Protein AF-A0A7S2IX73-F1 (afdb_monomer_lite)

Sequence (135 aa):
DGLLKEKSARDAQKQASGGKLSWQALTCRELETVQRALIARFRQPSLRQQLLRKQAACSGDALKYLFCAEPIVDAGEAEVFHELGLLEDLGASALRAAQQKFLRAVMEFWCEGEVRALARRLDEATGSSQVREGR

pLDDT: mean 84.13, std 18.73, range [35.97, 98.31]

Radius of gyration: 17.39 Å; chains: 1; bounding box: 32×31×60 Å

Structure (mmCIF, N/CA/C/O backbone):
data_AF-A0A7S2IX73-F1
#
_entry.id   AF-A0A7S2IX73-F1
#
loop_
_atom_site.group_PDB
_atom_site.id
_atom_site.type_symbol
_atom_site.label_atom_id
_atom_site.label_alt_id
_atom_site.label_comp_id
_atom_site.label_asym_id
_atom_site.label_entity_id
_atom_site.label_seq_id
_atom_site.pdbx_PDB_ins_code
_atom_site.Cartn_x
_atom_site.Cartn_y
_atom_site.Cartn_z
_atom_site.occupancy
_atom_site.B_iso_or_equiv
_atom_site.auth_seq_id
_atom_site.auth_comp_id
_atom_site.auth_asym_id
_atom_site.auth_atom_id
_atom_site.pdbx_PDB_model_num
ATOM 1 N N . ASP A 1 1 ? -18.506 10.996 39.723 1.00 52.34 1 ASP A N 1
ATOM 2 C CA . ASP A 1 1 ? -17.085 10.622 39.525 1.00 52.34 1 ASP A CA 1
ATOM 3 C C . ASP A 1 1 ? -16.783 9.208 39.007 1.00 52.34 1 ASP A C 1
ATOM 5 O O . ASP A 1 1 ? -15.611 8.889 38.843 1.00 52.34 1 ASP A O 1
ATOM 9 N N . GLY A 1 2 ? -17.775 8.370 38.661 1.00 49.00 2 GLY A N 1
ATOM 10 C CA . GLY A 1 2 ? -17.527 7.023 38.103 1.00 49.00 2 GLY A CA 1
ATOM 11 C C . GLY A 1 2 ? -17.329 6.958 36.577 1.00 49.00 2 GLY A C 1
ATOM 12 O O . GLY A 1 2 ? -16.488 6.206 36.101 1.00 49.00 2 GLY A O 1
ATOM 13 N N . LEU A 1 3 ? -18.033 7.796 35.804 1.00 41.00 3 LEU A N 1
ATOM 14 C CA . LEU A 1 3 ? -18.065 7.704 34.332 1.00 41.00 3 LEU A CA 1
ATOM 15 C C . LEU A 1 3 ? -16.769 8.143 33.622 1.00 41.00 3 LEU A C 1
ATOM 17 O O . LEU A 1 3 ? -16.482 7.696 32.513 1.00 41.00 3 LEU A O 1
ATOM 21 N N . LEU A 1 4 ? -15.987 9.036 34.236 1.00 44.59 4 LEU A N 1
ATOM 22 C CA . LEU A 1 4 ? -14.734 9.535 33.653 1.00 44.59 4 LEU A CA 1
ATOM 23 C C . LEU A 1 4 ? -13.582 8.533 33.819 1.00 44.59 4 LEU A C 1
ATOM 25 O O . LEU A 1 4 ? -12.700 8.472 32.968 1.00 44.59 4 LEU A O 1
ATOM 29 N N . LYS A 1 5 ? -13.625 7.691 34.861 1.00 45.94 5 LYS A N 1
ATOM 30 C CA . LYS A 1 5 ? -12.625 6.636 3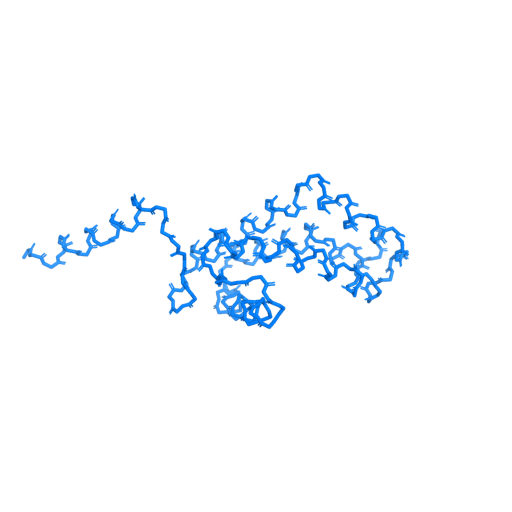5.083 1.00 45.94 5 LYS A CA 1
ATOM 31 C C . LYS A 1 5 ? -12.809 5.453 34.128 1.00 45.94 5 LYS A C 1
ATOM 33 O O . LYS A 1 5 ? -11.820 4.869 33.697 1.00 45.94 5 LYS A O 1
ATOM 38 N N . GLU A 1 6 ? -14.045 5.145 33.733 1.00 44.03 6 GLU A N 1
ATOM 39 C CA . GLU A 1 6 ? -14.333 4.046 32.798 1.00 44.03 6 GLU A CA 1
ATOM 40 C C . GLU A 1 6 ? -13.954 4.362 31.345 1.00 44.03 6 GLU A C 1
ATOM 42 O O . GLU A 1 6 ? -13.511 3.468 30.622 1.00 44.03 6 GLU A O 1
ATOM 47 N N . LYS A 1 7 ? -14.060 5.628 30.911 1.00 42.50 7 LYS A N 1
ATOM 48 C CA . LYS A 1 7 ? -13.578 6.043 29.580 1.00 42.50 7 LYS A CA 1
ATOM 49 C C . LYS A 1 7 ? -12.052 5.974 29.485 1.00 42.50 7 LYS A C 1
ATOM 51 O O . LYS A 1 7 ? -11.541 5.342 28.567 1.00 42.50 7 LYS A O 1
ATOM 56 N N . SER A 1 8 ? -11.336 6.504 30.481 1.00 46.56 8 SER A N 1
ATOM 57 C CA . SER A 1 8 ? -9.869 6.405 30.533 1.00 46.56 8 SER A CA 1
ATOM 58 C C . SER A 1 8 ? -9.359 4.964 30.613 1.00 46.56 8 SER A C 1
ATOM 60 O O . SER A 1 8 ? -8.300 4.669 30.068 1.00 46.56 8 SER A O 1
ATOM 62 N N . ALA A 1 9 ? -10.104 4.052 31.245 1.00 45.31 9 ALA A N 1
ATOM 63 C CA . ALA A 1 9 ? -9.735 2.640 31.293 1.00 45.31 9 ALA A CA 1
ATOM 64 C C . ALA A 1 9 ? -9.902 1.943 29.932 1.00 45.31 9 ALA A C 1
ATOM 66 O O . ALA A 1 9 ? -9.037 1.162 29.546 1.00 45.31 9 ALA A O 1
ATOM 67 N N . ARG A 1 10 ? -10.958 2.253 29.165 1.00 43.38 10 ARG A N 1
ATOM 68 C CA . ARG A 1 10 ? -11.163 1.674 27.823 1.00 43.38 10 ARG A CA 1
ATOM 69 C C . ARG A 1 10 ? -10.107 2.130 26.816 1.00 43.38 10 ARG A C 1
ATOM 71 O O . ARG A 1 10 ? -9.639 1.308 26.030 1.00 43.38 10 ARG A O 1
ATOM 78 N N . ASP A 1 11 ? -9.684 3.389 26.888 1.00 42.44 11 ASP A N 1
ATOM 79 C CA . ASP A 1 11 ? -8.625 3.919 26.019 1.00 42.44 11 ASP A CA 1
ATOM 80 C C . ASP A 1 11 ? -7.238 3.361 26.391 1.00 42.44 11 ASP A C 1
ATOM 82 O O . ASP A 1 11 ? -6.436 3.047 25.509 1.00 42.44 11 ASP A O 1
ATOM 86 N N . ALA A 1 12 ? -6.975 3.139 27.685 1.00 42.47 12 ALA A N 1
ATOM 87 C CA . ALA A 1 12 ? -5.733 2.525 28.161 1.00 42.47 12 ALA A CA 1
ATOM 88 C C . ALA A 1 12 ? -5.671 1.005 27.903 1.00 42.47 12 ALA A C 1
ATOM 90 O O . ALA A 1 12 ? -4.598 0.455 27.660 1.00 42.47 12 ALA A O 1
ATOM 91 N N . GLN A 1 13 ? -6.812 0.310 27.894 1.00 41.22 13 GLN A N 1
ATOM 92 C CA . GLN A 1 13 ? -6.863 -1.142 27.689 1.00 41.22 13 GLN A CA 1
ATOM 93 C C . GLN A 1 13 ? -6.780 -1.538 26.203 1.00 41.22 13 GLN A C 1
ATOM 95 O O . GLN A 1 13 ? -6.293 -2.625 25.882 1.00 41.22 13 GLN A O 1
ATOM 100 N N . LYS A 1 14 ? -7.135 -0.631 25.279 1.00 44.28 14 LYS A N 1
ATOM 101 C CA . LYS A 1 14 ? -6.840 -0.782 23.840 1.00 44.28 14 LYS A CA 1
ATOM 102 C C . LYS A 1 14 ? -5.354 -0.559 23.507 1.00 44.28 14 LYS A C 1
ATOM 104 O O . LYS A 1 14 ? -4.899 -1.031 22.473 1.00 44.28 14 LYS A O 1
ATOM 109 N N . GLN A 1 15 ? -4.590 0.112 24.378 1.00 41.44 15 GLN A N 1
ATOM 110 C CA . GLN A 1 15 ? -3.150 0.362 24.194 1.00 41.44 15 GLN A CA 1
ATOM 111 C C . GLN A 1 15 ? -2.233 -0.763 24.707 1.00 41.44 15 GLN A C 1
ATOM 113 O O . GLN A 1 15 ? -1.046 -0.753 24.395 1.00 41.44 15 GLN A O 1
ATOM 118 N N . ALA A 1 16 ? -2.760 -1.739 25.456 1.00 40.69 16 ALA A N 1
ATOM 119 C CA . ALA A 1 16 ? -1.969 -2.820 26.061 1.00 40.69 16 ALA A CA 1
ATOM 120 C C . ALA A 1 16 ? -2.177 -4.205 25.417 1.00 40.69 16 ALA A C 1
ATOM 122 O O . ALA A 1 16 ? -1.495 -5.161 25.778 1.00 40.69 16 ALA A O 1
ATOM 123 N N . SER A 1 17 ? -3.094 -4.329 24.455 1.00 35.97 17 SER A N 1
ATOM 124 C CA . SER A 1 17 ? -3.221 -5.528 23.626 1.00 35.97 17 SER A CA 1
ATOM 125 C C . SER A 1 17 ? -2.686 -5.214 22.235 1.00 35.97 17 SER A C 1
ATOM 127 O O . SER A 1 17 ? -2.979 -4.154 21.690 1.00 35.97 17 SER A O 1
ATOM 129 N N . GLY A 1 18 ? -1.907 -6.124 21.646 1.00 47.16 18 GLY A N 1
ATOM 130 C CA . GLY A 1 18 ? -1.633 -6.137 20.205 1.00 47.16 18 GLY A CA 1
ATOM 131 C C . GLY A 1 18 ? -2.931 -6.402 19.436 1.00 47.16 18 GLY A C 1
ATOM 132 O O . GLY A 1 18 ? -3.141 -7.490 18.910 1.00 47.16 18 GLY A O 1
ATOM 133 N N . GLY A 1 19 ? -3.859 -5.449 19.503 1.00 58.03 19 GLY A N 1
ATOM 134 C CA . GLY A 1 19 ? -5.237 -5.584 19.074 1.00 58.03 19 GLY A CA 1
ATOM 135 C C . GLY A 1 19 ? -5.325 -5.512 17.563 1.00 58.03 19 GLY A C 1
ATOM 136 O O . GLY A 1 19 ? -4.923 -4.521 16.957 1.00 58.03 19 GLY A O 1
ATOM 137 N N . LYS A 1 20 ? -5.879 -6.567 16.966 1.00 76.12 20 LYS A N 1
ATOM 138 C CA . LYS A 1 20 ? -6.292 -6.570 15.562 1.00 76.12 20 LYS A CA 1
ATOM 139 C C . LYS A 1 20 ? -7.214 -5.374 15.299 1.00 76.12 20 LYS A C 1
ATOM 141 O O . LYS A 1 20 ? -8.133 -5.113 16.079 1.00 76.12 20 LYS A O 1
ATOM 146 N N . LEU A 1 21 ? -6.947 -4.643 14.221 1.00 86.44 21 LEU A N 1
ATOM 147 C CA . LEU A 1 21 ? -7.761 -3.513 13.783 1.00 86.44 21 LEU A CA 1
ATOM 148 C C . LEU A 1 21 ? -9.084 -4.012 13.183 1.00 86.44 21 LEU A C 1
ATOM 150 O O . LEU A 1 21 ? -9.212 -5.169 12.793 1.00 86.44 21 LEU A O 1
ATOM 154 N N . SER A 1 22 ? -10.077 -3.127 13.083 1.00 87.19 22 SER A N 1
ATOM 155 C CA . SER A 1 22 ? -11.358 -3.422 12.432 1.00 87.19 22 SER A CA 1
ATOM 156 C C . SER A 1 22 ? -11.801 -2.261 11.553 1.00 87.19 22 SER A C 1
ATOM 158 O O . SER A 1 22 ? -11.696 -1.097 11.935 1.00 87.19 22 SER A O 1
ATOM 160 N N . TRP A 1 23 ? -12.366 -2.587 10.390 1.00 86.25 23 TRP A N 1
ATOM 161 C CA . TRP A 1 23 ? -12.868 -1.606 9.430 1.00 86.25 23 TRP A CA 1
ATOM 162 C C . TRP A 1 23 ? -14.062 -0.785 9.928 1.00 86.25 23 TRP A C 1
ATOM 164 O O . TRP A 1 23 ? -14.277 0.314 9.432 1.00 86.25 23 TRP A O 1
ATOM 174 N N . GLN A 1 24 ? -14.859 -1.301 10.870 1.00 77.88 24 GLN A N 1
ATOM 175 C CA . GLN A 1 24 ? -16.102 -0.639 11.302 1.00 77.88 24 GLN A CA 1
ATOM 176 C C . GLN A 1 24 ? -15.865 0.624 12.143 1.00 77.88 24 GLN A C 1
ATOM 178 O O . GLN A 1 24 ? -16.781 1.423 12.304 1.00 77.88 24 GLN A O 1
ATOM 183 N N . ALA A 1 25 ? -14.660 0.798 12.688 1.00 74.38 25 ALA A N 1
ATOM 184 C CA . ALA A 1 25 ? -14.328 1.902 13.583 1.00 74.38 25 ALA A CA 1
ATOM 185 C C . ALA A 1 25 ? -12.891 2.392 13.363 1.00 74.38 25 ALA A C 1
ATOM 187 O O . ALA A 1 25 ? -12.202 2.721 14.326 1.00 74.38 25 ALA A O 1
ATOM 188 N N . LEU A 1 26 ? -12.427 2.378 12.111 1.00 89.12 26 LEU A N 1
ATOM 189 C CA . LEU A 1 26 ? -11.050 2.730 11.797 1.00 89.12 26 LEU A CA 1
ATOM 190 C C . LEU A 1 26 ? -10.864 4.240 11.965 1.00 89.12 26 LEU A C 1
ATOM 192 O O . LEU A 1 26 ? -11.402 5.046 11.213 1.00 89.12 26 LEU A O 1
ATOM 196 N N . THR A 1 27 ? -10.133 4.623 13.003 1.00 93.00 27 THR A N 1
ATOM 197 C CA . THR A 1 27 ? -9.820 6.022 13.298 1.00 93.00 27 THR A CA 1
ATOM 198 C C . THR A 1 27 ? -8.745 6.554 12.351 1.00 93.00 27 THR A C 1
ATOM 200 O O . THR A 1 27 ? -7.957 5.787 11.798 1.00 93.00 27 THR A O 1
ATOM 203 N N . CYS A 1 28 ? -8.631 7.880 12.232 1.00 94.25 28 CYS A N 1
ATOM 204 C CA . CYS A 1 28 ? -7.551 8.520 11.471 1.00 94.25 28 CYS A CA 1
ATOM 205 C C . CYS A 1 28 ? -6.155 7.990 11.875 1.00 94.25 28 CYS A C 1
ATOM 207 O O . CYS A 1 28 ? -5.354 7.609 11.026 1.00 94.25 28 CYS A O 1
ATOM 209 N N . ARG A 1 29 ? -5.890 7.828 13.179 1.00 94.19 29 ARG A N 1
ATOM 210 C CA . ARG A 1 29 ? -4.612 7.294 13.684 1.00 94.19 29 ARG A CA 1
ATOM 211 C C . ARG A 1 29 ? -4.377 5.822 13.318 1.00 94.19 29 ARG A C 1
ATOM 213 O O . ARG A 1 29 ? -3.242 5.416 13.056 1.00 94.19 29 ARG A O 1
ATOM 220 N N . GLU A 1 30 ? -5.425 5.003 13.323 1.00 95.19 30 GLU A N 1
ATOM 221 C CA . GLU A 1 30 ? -5.332 3.610 12.870 1.00 95.19 30 GLU A CA 1
ATOM 222 C C . GLU A 1 30 ? -5.097 3.559 11.351 1.00 95.19 30 GLU A C 1
ATOM 224 O O . GLU A 1 30 ? -4.277 2.767 10.894 1.00 95.19 30 GLU A O 1
ATOM 229 N N . LEU A 1 31 ? -5.699 4.463 10.572 1.00 96.50 31 LEU A N 1
ATOM 230 C CA . LEU A 1 31 ? -5.438 4.580 9.135 1.00 96.50 31 LEU A CA 1
ATOM 231 C C . LEU A 1 31 ? -3.984 4.959 8.845 1.00 96.50 31 LEU A C 1
ATOM 233 O O . LEU A 1 31 ? -3.342 4.329 8.004 1.00 96.50 31 LEU A O 1
ATOM 237 N N . GLU A 1 32 ? -3.437 5.936 9.569 1.00 97.19 32 GLU A N 1
ATOM 238 C CA . GLU A 1 32 ? -2.019 6.279 9.459 1.00 97.19 32 GLU A CA 1
ATOM 239 C C . GLU A 1 32 ? -1.126 5.071 9.765 1.00 97.19 32 GLU A C 1
ATOM 241 O O . GLU A 1 32 ? -0.104 4.869 9.110 1.00 97.19 32 GLU A O 1
ATOM 246 N N . THR A 1 33 ? -1.512 4.250 10.746 1.00 96.44 33 THR A N 1
ATOM 247 C CA . THR A 1 33 ? -0.788 3.023 11.107 1.00 96.44 33 THR A CA 1
ATOM 248 C C . THR A 1 33 ? -0.770 2.040 9.938 1.00 96.44 33 THR A C 1
ATOM 250 O O . THR A 1 33 ? 0.297 1.536 9.584 1.00 96.44 33 THR A O 1
ATOM 253 N N . VAL A 1 34 ? -1.916 1.836 9.280 1.00 97.62 34 VAL A N 1
ATOM 254 C CA . VAL A 1 34 ? -2.020 1.007 8.069 1.00 97.62 34 VAL A CA 1
ATOM 255 C C . VAL A 1 34 ? -1.131 1.563 6.952 1.00 97.62 34 VAL A C 1
ATOM 257 O O . VAL A 1 34 ? -0.314 0.832 6.395 1.00 97.62 34 VAL A O 1
ATOM 260 N N . GLN A 1 35 ? -1.213 2.865 6.657 1.00 98.06 35 GLN A N 1
ATOM 261 C CA . GLN A 1 35 ? -0.399 3.489 5.606 1.00 98.06 35 GLN A CA 1
ATOM 262 C C . GLN A 1 35 ? 1.105 3.383 5.895 1.00 98.06 35 GLN A C 1
ATOM 264 O O . GLN A 1 35 ? 1.888 3.085 4.993 1.00 98.06 35 GLN A O 1
ATOM 269 N N . ARG A 1 36 ? 1.532 3.586 7.148 1.00 98.31 36 ARG A N 1
ATOM 270 C CA . ARG A 1 36 ? 2.939 3.428 7.555 1.00 98.31 36 ARG A CA 1
ATOM 271 C C . ARG A 1 36 ? 3.414 1.986 7.398 1.00 98.31 36 ARG A C 1
ATOM 273 O O . ARG A 1 36 ? 4.528 1.785 6.914 1.00 98.31 36 ARG A O 1
ATOM 280 N N . ALA A 1 37 ? 2.587 1.005 7.759 1.00 98.00 37 ALA A N 1
ATOM 281 C CA . ALA A 1 37 ? 2.906 -0.409 7.580 1.00 98.00 37 ALA A CA 1
ATOM 282 C C . ALA A 1 37 ? 3.067 -0.769 6.094 1.00 98.00 37 ALA A C 1
ATOM 284 O O . ALA A 1 37 ? 4.059 -1.397 5.724 1.00 98.00 37 ALA A O 1
ATOM 285 N N . LEU A 1 38 ? 2.173 -0.284 5.226 1.00 98.12 38 LEU A N 1
ATOM 286 C CA . LEU A 1 38 ? 2.284 -0.452 3.773 1.00 98.12 38 LEU A CA 1
ATOM 287 C C . LEU A 1 38 ? 3.552 0.202 3.208 1.00 98.12 38 LEU A C 1
ATOM 289 O O . LEU A 1 38 ? 4.298 -0.423 2.458 1.00 98.12 38 LEU A O 1
ATOM 293 N N . ILE A 1 39 ? 3.861 1.438 3.609 1.00 97.75 39 ILE A N 1
ATOM 294 C CA . ILE A 1 39 ? 5.097 2.116 3.188 1.00 97.75 39 ILE A CA 1
ATOM 295 C C . ILE A 1 39 ? 6.329 1.307 3.615 1.00 97.75 39 ILE A C 1
ATOM 297 O O . ILE A 1 39 ? 7.255 1.128 2.824 1.00 97.75 39 ILE A O 1
ATOM 301 N N . ALA A 1 40 ? 6.360 0.821 4.859 1.00 97.62 40 ALA A N 1
ATOM 302 C CA . ALA A 1 40 ? 7.460 0.003 5.359 1.00 97.62 40 ALA A CA 1
ATOM 303 C C . ALA A 1 40 ? 7.593 -1.303 4.561 1.00 97.62 40 ALA A C 1
ATOM 305 O O . ALA A 1 40 ? 8.703 -1.659 4.164 1.00 97.62 40 ALA A O 1
ATOM 306 N N . ARG A 1 41 ? 6.467 -1.961 4.261 1.00 97.56 41 ARG A N 1
ATOM 307 C CA . ARG A 1 41 ? 6.391 -3.172 3.439 1.00 97.56 41 ARG A CA 1
ATOM 308 C C . ARG A 1 41 ? 6.987 -2.956 2.052 1.00 97.56 41 ARG A C 1
ATOM 310 O O . ARG A 1 41 ? 7.921 -3.656 1.675 1.00 97.56 41 ARG A O 1
ATOM 317 N N . PHE A 1 42 ? 6.523 -1.950 1.314 1.00 96.94 42 PHE A N 1
ATOM 318 C CA . PHE A 1 42 ? 6.996 -1.696 -0.053 1.00 96.94 42 PHE A CA 1
ATOM 319 C C . PHE A 1 42 ? 8.430 -1.159 -0.124 1.00 96.94 42 PHE A C 1
ATOM 321 O O . PHE A 1 42 ? 9.076 -1.238 -1.168 1.00 96.94 42 PHE A O 1
ATOM 328 N N . ARG A 1 43 ? 8.977 -0.673 0.996 1.00 95.25 43 ARG A N 1
ATOM 329 C CA . ARG A 1 43 ? 10.397 -0.309 1.108 1.00 95.25 43 ARG A CA 1
ATOM 330 C C . ARG A 1 43 ? 11.320 -1.494 1.382 1.00 95.25 43 ARG A C 1
ATOM 332 O O . ARG A 1 43 ? 12.537 -1.321 1.284 1.00 95.25 43 ARG A O 1
ATOM 339 N N . GLN A 1 44 ? 10.789 -2.677 1.693 1.00 95.62 44 GLN A N 1
ATOM 340 C CA . GLN A 1 44 ? 11.611 -3.872 1.862 1.00 95.62 44 GLN A CA 1
ATOM 341 C C . GLN A 1 44 ? 12.364 -4.197 0.560 1.00 95.62 44 GLN A C 1
ATOM 343 O O . GLN A 1 44 ? 11.784 -4.084 -0.525 1.00 95.62 44 GLN A O 1
ATOM 348 N N . PRO A 1 45 ? 13.643 -4.625 0.629 1.00 95.12 45 PRO A N 1
ATOM 349 C CA . PRO A 1 45 ? 14.464 -4.834 -0.563 1.00 95.12 45 PRO A CA 1
ATOM 350 C C . PRO A 1 45 ? 13.844 -5.776 -1.602 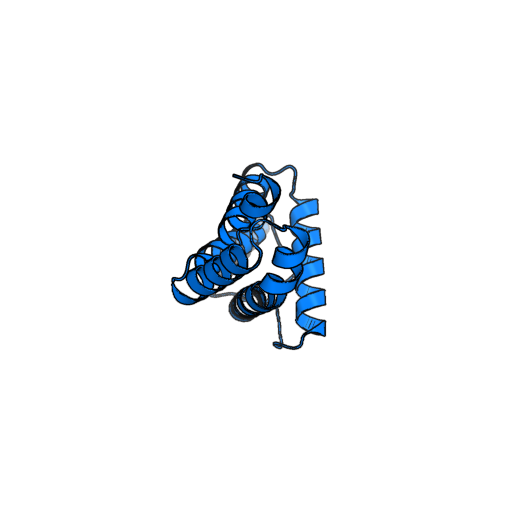1.00 95.12 45 PRO A C 1
ATOM 352 O O . PRO A 1 45 ? 13.929 -5.501 -2.796 1.00 95.12 45 PRO A O 1
ATOM 355 N N . SER A 1 46 ? 13.195 -6.857 -1.160 1.00 94.19 46 SER A N 1
ATOM 356 C CA . SER A 1 46 ? 12.591 -7.868 -2.036 1.00 94.19 46 SER A CA 1
ATOM 357 C C . SER A 1 46 ? 11.446 -7.308 -2.883 1.00 94.19 46 SER A C 1
ATOM 359 O O . SER A 1 46 ? 11.438 -7.498 -4.099 1.00 94.19 46 SER A O 1
ATOM 361 N N . LEU A 1 47 ? 10.492 -6.601 -2.272 1.00 94.50 47 LEU A N 1
ATOM 362 C CA . LEU A 1 47 ? 9.361 -5.989 -2.978 1.00 94.50 47 LEU A CA 1
ATOM 363 C C . LEU A 1 47 ? 9.809 -4.787 -3.805 1.00 94.50 47 LEU A C 1
ATOM 365 O O . LEU A 1 47 ? 9.454 -4.678 -4.980 1.00 94.50 47 LEU A O 1
ATOM 369 N N . ARG A 1 48 ? 10.674 -3.936 -3.242 1.00 94.25 48 ARG A N 1
ATOM 370 C CA . ARG A 1 48 ? 11.208 -2.769 -3.950 1.00 94.25 48 ARG A CA 1
ATOM 371 C C . ARG A 1 48 ? 11.930 -3.167 -5.236 1.00 94.25 48 ARG A C 1
ATOM 373 O O . ARG A 1 48 ? 11.722 -2.543 -6.272 1.00 94.25 48 ARG A O 1
ATOM 380 N N . GLN A 1 49 ? 12.756 -4.216 -5.203 1.00 95.00 49 GLN A N 1
ATOM 381 C CA . GLN A 1 49 ? 13.430 -4.709 -6.407 1.00 95.00 49 GLN A CA 1
ATOM 382 C C . GLN A 1 49 ? 12.447 -5.241 -7.454 1.00 95.00 49 GLN A C 1
ATOM 384 O O . GLN A 1 49 ? 12.672 -5.040 -8.646 1.00 95.00 49 GLN A O 1
ATOM 389 N N . GLN A 1 50 ? 11.365 -5.905 -7.042 1.00 95.69 50 GLN A N 1
ATOM 390 C CA . GLN A 1 50 ? 10.344 -6.386 -7.976 1.00 95.69 50 GLN A CA 1
ATOM 391 C C . GLN A 1 50 ? 9.634 -5.223 -8.677 1.00 95.69 50 GLN A C 1
ATOM 393 O O . GLN A 1 50 ? 9.541 -5.232 -9.905 1.00 95.69 50 GLN A O 1
ATOM 398 N N . LEU A 1 51 ? 9.218 -4.202 -7.922 1.00 94.38 51 LEU A N 1
ATOM 399 C CA . LEU A 1 51 ? 8.583 -2.997 -8.464 1.00 94.38 51 LEU A CA 1
ATOM 400 C C . LEU A 1 51 ? 9.513 -2.261 -9.442 1.00 94.38 51 LEU A C 1
ATOM 402 O O . LEU A 1 51 ? 9.125 -2.010 -10.580 1.00 94.38 51 LEU A O 1
ATOM 406 N N . LEU A 1 52 ? 10.778 -2.036 -9.067 1.00 91.88 52 LEU A N 1
ATOM 407 C CA . LEU A 1 52 ? 11.771 -1.393 -9.941 1.00 91.88 52 LEU A CA 1
ATOM 408 C C . LEU A 1 52 ? 12.014 -2.176 -11.241 1.00 91.88 52 LEU A C 1
ATOM 410 O O . LEU A 1 52 ? 12.132 -1.584 -12.313 1.00 91.88 52 LEU A O 1
ATOM 414 N N . ARG A 1 53 ? 12.052 -3.516 -11.182 1.00 93.19 53 ARG A N 1
ATOM 415 C CA . ARG A 1 53 ? 12.174 -4.355 -12.388 1.00 93.19 53 ARG A CA 1
ATOM 416 C C . ARG A 1 53 ? 10.962 -4.205 -13.303 1.00 93.19 53 ARG A C 1
ATOM 418 O O . ARG A 1 53 ? 11.135 -4.129 -14.518 1.00 93.19 53 ARG A O 1
ATOM 425 N N . LYS A 1 54 ? 9.747 -4.153 -12.744 1.00 93.81 54 LYS A N 1
ATOM 426 C CA . LYS A 1 54 ? 8.528 -3.915 -13.533 1.00 93.81 54 LYS A CA 1
ATOM 427 C C . LYS A 1 54 ? 8.525 -2.522 -14.146 1.00 93.81 54 LYS A C 1
ATOM 429 O O . LYS A 1 54 ? 8.218 -2.402 -15.328 1.00 93.81 54 LYS A O 1
ATOM 434 N N . GLN A 1 55 ? 8.931 -1.509 -13.389 1.00 90.44 55 GLN A N 1
ATOM 435 C CA . GLN A 1 55 ? 9.040 -0.132 -13.862 1.00 90.44 55 GLN A CA 1
ATOM 436 C C . GLN A 1 55 ? 9.988 -0.031 -15.063 1.00 90.44 55 GLN A C 1
ATOM 438 O O . GLN A 1 55 ? 9.595 0.474 -16.114 1.00 90.44 55 GLN A O 1
ATOM 443 N N . ALA A 1 56 ? 11.191 -0.603 -14.951 1.00 89.75 56 ALA A N 1
ATOM 444 C CA . ALA A 1 56 ? 12.168 -0.631 -16.039 1.00 89.75 56 ALA A CA 1
ATOM 445 C C . ALA A 1 56 ? 11.643 -1.370 -17.286 1.00 89.75 56 ALA A C 1
ATOM 447 O O . ALA A 1 56 ? 11.787 -0.882 -18.404 1.00 89.75 56 ALA A O 1
ATOM 448 N N . ALA A 1 57 ? 10.976 -2.516 -17.102 1.00 90.44 57 ALA A N 1
ATOM 449 C CA . ALA A 1 57 ? 10.412 -3.310 -18.199 1.00 90.44 57 ALA A CA 1
ATOM 450 C C . ALA A 1 57 ? 9.213 -2.646 -18.909 1.00 90.44 57 ALA A C 1
ATOM 452 O O . ALA A 1 57 ? 8.835 -3.050 -20.014 1.00 90.44 57 ALA A O 1
ATOM 453 N N . CYS A 1 58 ? 8.588 -1.653 -18.274 1.00 89.31 58 CYS A N 1
ATOM 454 C CA . CYS A 1 58 ? 7.484 -0.895 -18.857 1.00 89.31 58 CYS A CA 1
ATOM 455 C C . CYS A 1 58 ? 7.948 0.377 -19.577 1.00 89.31 58 CYS A C 1
ATOM 457 O O . CYS A 1 58 ? 7.124 1.015 -20.219 1.00 89.31 58 CYS A O 1
ATOM 459 N N . SER A 1 59 ? 9.241 0.726 -19.521 1.00 82.50 59 SER A N 1
ATOM 460 C CA . SER A 1 59 ? 9.837 1.844 -20.275 1.00 82.50 59 SER A CA 1
ATOM 461 C C . SER A 1 59 ? 9.103 3.184 -20.110 1.00 82.50 59 SER A C 1
ATOM 463 O O . SER A 1 59 ? 8.991 3.949 -21.061 1.00 82.50 59 SER A O 1
ATOM 465 N N . GLY A 1 60 ? 8.579 3.466 -18.914 1.00 75.19 60 GLY A N 1
ATOM 466 C CA . GLY A 1 60 ? 7.834 4.703 -18.652 1.00 75.19 60 GLY A CA 1
ATOM 467 C C . GLY A 1 60 ? 6.353 4.668 -19.053 1.00 75.19 60 GLY A C 1
ATOM 468 O O . GLY A 1 60 ? 5.651 5.650 -18.836 1.00 75.19 60 GLY A O 1
ATOM 469 N N . ASP A 1 61 ? 5.838 3.556 -19.589 1.00 87.44 61 ASP A N 1
ATOM 470 C CA . ASP A 1 61 ? 4.399 3.385 -19.812 1.00 87.44 61 ASP A CA 1
ATOM 471 C C . ASP A 1 61 ? 3.681 3.166 -18.472 1.00 87.44 61 ASP A C 1
ATOM 473 O O . ASP A 1 61 ? 3.726 2.082 -17.876 1.00 87.44 61 ASP A O 1
ATOM 477 N N . ALA A 1 62 ? 3.014 4.220 -17.997 1.00 84.56 62 ALA A N 1
ATOM 478 C CA . ALA A 1 62 ? 2.300 4.229 -16.725 1.00 84.56 62 ALA A CA 1
ATOM 479 C C . ALA A 1 62 ? 1.153 3.226 -16.685 1.00 84.56 62 ALA A C 1
ATOM 481 O O . ALA A 1 62 ? 0.942 2.583 -15.659 1.00 84.56 62 ALA A O 1
ATOM 482 N N . LEU A 1 63 ? 0.427 3.058 -17.790 1.00 87.94 63 LEU A N 1
ATOM 483 C CA . LEU A 1 63 ? -0.708 2.149 -17.828 1.00 87.94 63 LEU A CA 1
ATOM 484 C C . LEU A 1 63 ? -0.224 0.699 -17.772 1.00 87.94 63 LEU A C 1
ATOM 486 O O . LEU A 1 63 ? -0.706 -0.085 -16.955 1.00 87.94 63 LEU A O 1
ATOM 490 N N . LYS A 1 64 ? 0.785 0.361 -18.580 1.00 90.44 64 LYS A N 1
ATOM 491 C CA . LYS A 1 64 ? 1.412 -0.965 -18.564 1.00 90.44 64 LYS A CA 1
ATOM 492 C C . LYS A 1 64 ? 2.022 -1.280 -17.199 1.00 90.44 64 LYS A C 1
ATOM 494 O O . LYS A 1 64 ? 1.874 -2.404 -16.716 1.00 90.44 64 LYS A O 1
ATOM 499 N N . TYR A 1 65 ? 2.668 -0.296 -16.568 1.00 92.06 65 TYR A N 1
ATOM 500 C CA . TYR A 1 65 ? 3.226 -0.452 -15.230 1.00 92.06 65 TYR A CA 1
ATOM 501 C C . TYR A 1 65 ? 2.151 -0.777 -14.197 1.00 92.06 65 TYR A C 1
ATOM 503 O O . TYR A 1 65 ? 2.323 -1.747 -13.464 1.00 92.06 65 TYR A O 1
ATOM 511 N N . LEU A 1 66 ? 1.041 -0.030 -14.174 1.00 89.25 66 LEU A N 1
ATOM 512 C CA . LEU A 1 66 ? -0.046 -0.245 -13.214 1.00 89.25 66 LEU A CA 1
ATOM 513 C C . LEU A 1 66 ? -0.549 -1.696 -13.249 1.00 89.25 66 LEU A C 1
ATOM 515 O O . LEU A 1 66 ? -0.604 -2.341 -12.207 1.00 89.25 66 LEU A O 1
ATOM 519 N N . PHE A 1 67 ? -0.801 -2.252 -14.439 1.00 91.00 67 PHE A N 1
ATOM 520 C CA . PHE A 1 67 ? -1.224 -3.653 -14.575 1.00 91.00 67 PHE A CA 1
ATOM 521 C C . PHE A 1 67 ? -0.128 -4.662 -14.204 1.00 91.00 67 PHE A C 1
ATOM 523 O O . PHE A 1 67 ? -0.407 -5.721 -13.649 1.00 91.00 67 PHE A O 1
ATOM 530 N N . CYS A 1 68 ? 1.135 -4.364 -14.514 1.00 93.56 68 CYS A N 1
ATOM 531 C CA . CYS A 1 68 ? 2.246 -5.272 -14.223 1.00 93.56 68 CYS A CA 1
ATOM 532 C C . CYS A 1 68 ? 2.673 -5.266 -12.748 1.00 93.56 68 CYS A C 1
ATOM 534 O O . CYS A 1 68 ? 3.249 -6.253 -12.280 1.00 93.56 68 CYS A O 1
ATOM 536 N N . ALA A 1 69 ? 2.466 -4.147 -12.055 1.00 94.12 69 ALA A N 1
ATOM 537 C CA . ALA A 1 69 ? 2.806 -3.954 -10.653 1.00 94.12 69 ALA A CA 1
ATOM 538 C C . ALA A 1 69 ? 1.685 -4.418 -9.718 1.00 94.12 69 ALA A C 1
ATOM 540 O O . ALA A 1 69 ? 1.990 -4.826 -8.600 1.00 94.12 69 ALA A O 1
ATOM 541 N N . GLU A 1 70 ? 0.428 -4.416 -10.178 1.00 93.44 70 GLU A N 1
ATOM 542 C CA . GLU A 1 70 ? -0.746 -4.800 -9.386 1.00 93.44 70 GLU A CA 1
ATOM 543 C C . GLU A 1 70 ? -0.562 -6.117 -8.610 1.00 93.44 70 GLU A C 1
ATOM 545 O O . GLU A 1 70 ? -0.740 -6.081 -7.399 1.00 93.44 70 GLU A O 1
ATOM 550 N N . PRO A 1 71 ? -0.070 -7.234 -9.187 1.00 94.44 71 PRO A N 1
ATOM 551 C CA . PRO A 1 71 ? 0.119 -8.465 -8.412 1.00 94.44 71 PRO A CA 1
ATOM 552 C C . PRO A 1 71 ? 1.132 -8.337 -7.261 1.00 94.44 71 PRO A C 1
ATOM 554 O O . PRO A 1 71 ? 1.029 -9.035 -6.255 1.00 94.44 71 PRO A O 1
ATOM 557 N N . ILE A 1 72 ? 2.134 -7.462 -7.405 1.00 96.00 72 ILE A N 1
ATOM 558 C CA . ILE A 1 72 ? 3.152 -7.209 -6.373 1.00 96.00 72 ILE A CA 1
ATOM 559 C C . ILE A 1 72 ? 2.561 -6.328 -5.269 1.00 96.00 72 ILE A C 1
ATOM 561 O O . ILE A 1 72 ? 2.823 -6.556 -4.087 1.00 96.00 72 ILE A O 1
ATOM 565 N N . VAL A 1 73 ? 1.770 -5.325 -5.659 1.00 96.12 73 VAL A N 1
ATOM 566 C CA . VAL A 1 73 ? 1.054 -4.446 -4.728 1.00 96.12 73 VAL A CA 1
ATOM 567 C C . VAL A 1 73 ? 0.026 -5.249 -3.937 1.00 96.12 73 VAL A C 1
ATOM 569 O O . VAL A 1 73 ? 0.063 -5.210 -2.712 1.00 96.12 73 VAL A O 1
ATOM 572 N N . ASP A 1 74 ? -0.794 -6.054 -4.613 1.00 95.94 74 ASP A N 1
ATOM 573 C CA . ASP A 1 74 ? -1.796 -6.928 -4.004 1.00 95.94 74 ASP A CA 1
ATOM 574 C C . ASP A 1 74 ? -1.165 -7.873 -2.971 1.00 95.94 74 ASP A C 1
ATOM 576 O O . ASP A 1 74 ? -1.669 -7.988 -1.856 1.00 95.94 74 ASP A O 1
ATOM 580 N N . ALA A 1 75 ? -0.027 -8.501 -3.291 1.00 95.38 75 ALA A N 1
ATOM 581 C CA . ALA A 1 75 ? 0.687 -9.359 -2.344 1.00 95.38 75 ALA A CA 1
ATOM 582 C C . ALA A 1 75 ? 1.165 -8.583 -1.102 1.00 95.38 75 ALA A C 1
ATOM 584 O O . ALA A 1 75 ? 0.948 -9.021 0.028 1.00 95.38 75 ALA A O 1
ATOM 585 N N . GLY A 1 76 ? 1.769 -7.405 -1.296 1.00 96.50 76 GLY A N 1
ATOM 586 C CA . GLY A 1 76 ? 2.234 -6.569 -0.187 1.00 96.50 76 GLY A CA 1
ATOM 587 C C . GLY A 1 76 ? 1.096 -6.045 0.695 1.00 96.50 76 GLY A C 1
ATOM 588 O O . GLY A 1 76 ? 1.222 -6.034 1.920 1.00 96.50 76 GLY A O 1
ATOM 589 N N . GLU A 1 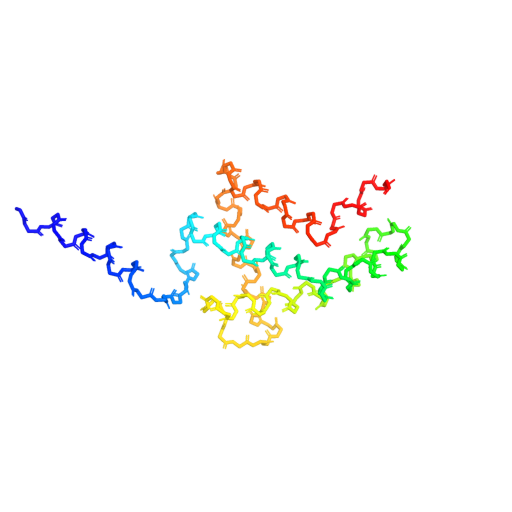77 ? -0.020 -5.639 0.089 1.00 96.94 77 GLU A N 1
ATOM 590 C CA . GLU A 1 77 ? -1.212 -5.184 0.806 1.00 96.94 77 GLU A CA 1
ATOM 591 C C . GLU A 1 77 ? -1.890 -6.319 1.569 1.00 96.94 77 GLU A C 1
ATOM 593 O O . GLU A 1 77 ? -2.237 -6.136 2.736 1.00 96.94 77 GLU A O 1
ATOM 598 N N . ALA A 1 78 ? -2.030 -7.497 0.955 1.00 96.25 78 ALA A N 1
ATOM 599 C CA . ALA A 1 78 ? -2.640 -8.656 1.594 1.00 96.25 78 ALA A CA 1
ATOM 600 C C . ALA A 1 78 ? -1.888 -9.067 2.864 1.00 96.25 78 ALA A C 1
ATOM 602 O O . ALA A 1 78 ? -2.517 -9.285 3.899 1.00 96.25 78 ALA A O 1
ATOM 603 N N . GLU A 1 79 ? -0.554 -9.104 2.818 1.00 94.81 79 GLU A N 1
ATOM 604 C CA . GLU A 1 79 ? 0.261 -9.424 3.992 1.00 94.81 79 GLU A CA 1
ATOM 605 C C . GLU A 1 79 ? 0.066 -8.398 5.116 1.00 94.81 79 GLU A C 1
ATOM 607 O O . GLU A 1 79 ? -0.198 -8.780 6.255 1.00 94.81 79 GLU A O 1
ATOM 612 N N . VAL A 1 80 ? 0.105 -7.097 4.807 1.00 97.12 80 VAL A N 1
ATOM 613 C CA . VAL A 1 80 ? -0.085 -6.046 5.822 1.00 97.12 80 VAL A CA 1
ATOM 614 C C . VAL A 1 80 ? -1.500 -6.061 6.396 1.00 97.12 80 VAL A C 1
ATOM 616 O O . VAL A 1 80 ? -1.674 -5.973 7.612 1.00 97.12 80 VAL A O 1
ATOM 619 N N . PHE A 1 81 ? -2.531 -6.177 5.557 1.00 96.81 81 PHE A N 1
ATOM 620 C CA . PHE A 1 81 ? -3.907 -6.234 6.045 1.00 96.81 81 PHE A CA 1
ATOM 621 C C . PHE A 1 81 ? -4.148 -7.480 6.897 1.00 96.81 81 PHE A C 1
ATOM 623 O O . PHE A 1 81 ? -4.848 -7.390 7.906 1.00 96.81 81 PHE A O 1
ATOM 630 N N . HIS A 1 82 ? -3.544 -8.616 6.549 1.00 94.81 82 HIS A N 1
ATOM 631 C CA . HIS A 1 82 ? -3.644 -9.832 7.347 1.00 94.81 82 HIS A CA 1
ATOM 632 C C . HIS A 1 82 ? -2.934 -9.691 8.702 1.00 94.81 82 HIS A C 1
ATOM 634 O O . HIS A 1 82 ? -3.530 -9.977 9.742 1.00 94.81 82 HIS A O 1
ATOM 640 N N . GLU A 1 83 ? -1.706 -9.162 8.718 1.00 94.50 83 GLU A N 1
ATOM 641 C CA . GLU A 1 83 ? -0.929 -8.900 9.940 1.00 94.50 83 GLU A CA 1
ATOM 642 C C . GLU A 1 83 ? -1.655 -7.955 10.906 1.00 94.50 83 GLU A C 1
ATOM 644 O O . GLU A 1 83 ? -1.641 -8.165 12.120 1.00 94.50 83 GLU A O 1
ATOM 649 N N . LEU A 1 84 ? -2.341 -6.941 10.373 1.00 94.88 84 LEU A N 1
ATOM 650 C CA . LEU A 1 84 ? -3.125 -5.988 11.161 1.00 94.88 84 LEU A CA 1
ATOM 651 C C . LEU A 1 84 ? -4.527 -6.503 11.530 1.00 94.88 84 LEU A C 1
ATOM 653 O O . LEU A 1 84 ? -5.264 -5.810 12.232 1.00 94.88 84 LEU A O 1
ATOM 657 N N . GLY A 1 85 ? -4.909 -7.704 11.084 1.00 94.06 85 GLY A N 1
ATOM 658 C CA . GLY A 1 85 ? -6.222 -8.304 11.338 1.00 94.06 85 GLY A CA 1
ATOM 659 C C . GLY A 1 85 ? -7.380 -7.662 10.571 1.00 94.06 85 GLY A C 1
ATOM 660 O O . GLY A 1 85 ? -8.537 -7.879 10.915 1.00 94.06 85 GLY A O 1
ATOM 661 N N . LEU A 1 86 ? -7.074 -6.889 9.530 1.00 93.44 86 LEU A N 1
ATOM 662 C CA . LEU A 1 86 ? -8.034 -6.259 8.623 1.00 93.44 86 LEU A CA 1
ATOM 663 C C . LEU A 1 86 ? -8.483 -7.192 7.489 1.00 93.44 86 LEU A C 1
ATOM 665 O O . LEU A 1 86 ? -9.418 -6.869 6.752 1.00 93.44 86 LEU A O 1
ATOM 669 N N . LEU A 1 87 ? -7.816 -8.334 7.343 1.00 92.75 87 LEU A N 1
ATOM 670 C CA . LEU A 1 87 ? -8.088 -9.336 6.328 1.00 92.75 87 LEU A CA 1
ATOM 671 C C . LEU A 1 87 ? -8.041 -10.736 6.958 1.00 92.75 87 LEU A C 1
ATOM 673 O O . LEU A 1 87 ? -7.023 -11.136 7.523 1.00 92.75 87 LEU A O 1
ATOM 677 N N . GLU A 1 88 ? -9.153 -11.468 6.879 1.00 84.88 88 GLU A N 1
ATOM 678 C CA . GLU A 1 88 ? -9.293 -12.799 7.492 1.00 84.88 88 GLU A CA 1
ATOM 679 C C . GLU A 1 88 ? -8.586 -13.892 6.677 1.00 84.88 88 GLU A C 1
ATOM 681 O O . GLU A 1 88 ? -7.970 -14.784 7.259 1.00 84.88 88 GLU A O 1
ATOM 686 N N . ASP A 1 89 ? -8.605 -13.777 5.345 1.00 87.81 89 ASP A N 1
ATOM 687 C CA . ASP A 1 89 ? -7.971 -14.702 4.405 1.00 87.81 89 ASP A CA 1
ATOM 688 C C . ASP A 1 89 ? -7.308 -13.969 3.226 1.00 87.81 89 ASP A C 1
ATOM 690 O O . ASP A 1 89 ? -7.669 -12.847 2.882 1.00 87.81 89 ASP A O 1
ATOM 694 N N . LEU A 1 90 ? -6.333 -14.613 2.579 1.00 87.44 90 LEU A N 1
ATOM 695 C CA . LEU A 1 90 ? -5.582 -14.044 1.450 1.00 87.44 90 LEU A CA 1
ATOM 696 C C . LEU A 1 90 ? -6.302 -14.205 0.094 1.00 87.44 90 LEU A C 1
ATOM 698 O O . LEU A 1 90 ? -5.673 -14.142 -0.963 1.00 87.44 90 LEU A O 1
ATOM 702 N N . GLY A 1 91 ? -7.611 -14.454 0.094 1.00 90.00 91 GLY A N 1
ATOM 703 C CA . GLY A 1 91 ? -8.405 -14.595 -1.117 1.00 90.00 91 GLY A CA 1
ATOM 704 C C . GLY A 1 91 ? -8.540 -13.272 -1.870 1.00 90.00 91 GLY A C 1
ATOM 705 O O . GLY A 1 91 ? -8.770 -12.216 -1.282 1.00 90.00 91 GLY A O 1
ATOM 706 N N . ALA A 1 92 ? -8.477 -13.325 -3.204 1.00 89.56 92 ALA A N 1
ATOM 707 C CA . ALA A 1 92 ? -8.545 -12.130 -4.051 1.00 89.56 92 ALA A CA 1
ATOM 708 C C . ALA A 1 92 ? -9.814 -11.289 -3.807 1.00 89.56 92 ALA A C 1
ATOM 710 O O . ALA A 1 92 ? -9.750 -10.064 -3.758 1.00 89.56 92 ALA A O 1
ATOM 711 N N . SER A 1 93 ? -10.970 -11.931 -3.598 1.00 92.19 93 SER A N 1
ATOM 712 C CA . SER A 1 93 ? -12.215 -11.211 -3.296 1.00 92.19 93 SER A CA 1
ATOM 713 C C . SER A 1 93 ? -12.169 -10.507 -1.936 1.00 92.19 93 SER A C 1
ATOM 715 O O . SER A 1 93 ? -12.675 -9.391 -1.810 1.00 92.19 93 SER A O 1
ATOM 717 N N . ALA A 1 94 ? -11.575 -11.143 -0.924 1.00 92.94 94 ALA A N 1
ATOM 718 C CA . ALA A 1 94 ? -11.431 -10.563 0.406 1.00 92.94 94 ALA A CA 1
ATOM 719 C C . ALA A 1 94 ? -10.458 -9.376 0.372 1.00 92.94 94 ALA A C 1
ATOM 721 O O . ALA A 1 94 ? -10.769 -8.305 0.900 1.00 92.94 94 ALA A O 1
ATOM 722 N N . LEU A 1 95 ? -9.341 -9.525 -0.348 1.00 96.00 95 LEU A N 1
ATOM 723 C CA . LEU A 1 95 ? -8.376 -8.456 -0.580 1.00 96.00 95 LEU A CA 1
ATOM 724 C C . LEU A 1 95 ? -9.017 -7.255 -1.284 1.00 96.00 95 LEU A C 1
ATOM 726 O O . LEU A 1 95 ? -8.897 -6.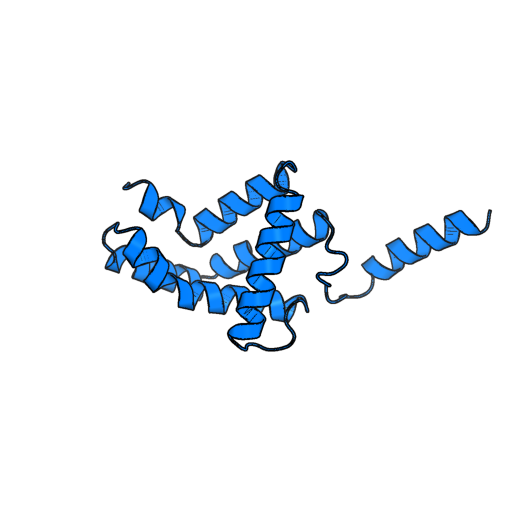135 -0.794 1.00 96.00 95 LEU A O 1
ATOM 730 N N . ARG A 1 96 ? -9.765 -7.468 -2.376 1.00 95.44 96 ARG A N 1
ATOM 731 C CA . ARG A 1 96 ? -10.469 -6.373 -3.067 1.00 95.44 96 ARG A CA 1
ATOM 732 C C . ARG A 1 96 ? -11.441 -5.638 -2.147 1.00 95.44 96 ARG A C 1
ATOM 734 O O . ARG A 1 96 ? -11.491 -4.409 -2.160 1.00 95.44 96 ARG A O 1
ATOM 741 N N . ALA A 1 97 ? -12.190 -6.365 -1.319 1.00 94.94 97 ALA A N 1
ATOM 742 C CA . ALA A 1 97 ? -13.085 -5.747 -0.346 1.00 94.94 97 ALA A CA 1
ATOM 743 C C . ALA A 1 97 ? -12.315 -4.932 0.713 1.00 94.94 97 ALA A C 1
ATOM 745 O O . ALA A 1 97 ? -12.765 -3.854 1.103 1.00 94.94 97 ALA A O 1
ATOM 746 N N . ALA A 1 98 ? -11.153 -5.411 1.167 1.00 95.69 98 ALA A N 1
ATOM 747 C CA . ALA A 1 98 ? -10.281 -4.682 2.087 1.00 95.69 98 ALA A CA 1
ATOM 748 C C . ALA A 1 98 ? -9.694 -3.412 1.442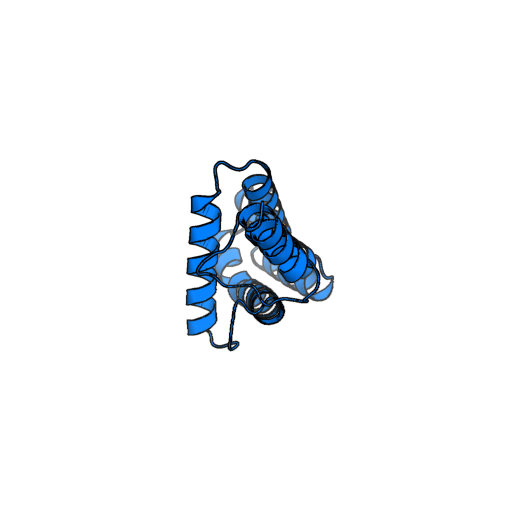 1.00 95.69 98 ALA A C 1
ATOM 750 O O . ALA A 1 98 ? -9.779 -2.339 2.036 1.00 95.69 98 ALA A O 1
ATOM 751 N N . GLN A 1 99 ? -9.205 -3.496 0.202 1.00 96.06 99 GLN A N 1
ATOM 752 C CA . GLN A 1 99 ? -8.714 -2.351 -0.578 1.00 96.06 99 GLN A CA 1
ATOM 753 C C . GLN A 1 99 ? -9.788 -1.267 -0.745 1.00 96.06 99 GLN A C 1
ATOM 755 O O . GLN A 1 99 ? -9.515 -0.082 -0.559 1.00 96.06 99 GLN A O 1
ATOM 760 N N . GLN A 1 100 ? -11.035 -1.652 -1.035 1.00 95.69 100 GLN A N 1
ATOM 761 C CA . GLN A 1 100 ? -12.151 -0.704 -1.136 1.00 95.69 100 GLN A CA 1
ATOM 762 C C . GLN A 1 100 ? -12.440 0.001 0.195 1.00 95.69 100 GLN A C 1
ATOM 764 O O . GLN A 1 100 ? -12.677 1.211 0.216 1.00 95.69 100 GLN A O 1
ATOM 769 N N . LYS A 1 101 ? -12.400 -0.731 1.315 1.00 96.06 101 LYS A N 1
ATOM 770 C CA . LYS A 1 101 ? -12.572 -0.149 2.657 1.00 96.06 101 LYS A CA 1
ATOM 771 C C . LYS A 1 101 ? -11.417 0.788 3.011 1.00 96.06 101 LYS A C 1
ATOM 773 O O . LYS A 1 101 ? -11.668 1.878 3.518 1.00 96.06 101 LYS A O 1
ATOM 778 N N . PHE A 1 102 ? -10.185 0.403 2.684 1.00 96.44 102 PHE A N 1
ATOM 779 C CA . PHE A 1 102 ? -9.000 1.240 2.849 1.00 96.44 102 PHE A CA 1
ATOM 780 C C . PHE A 1 102 ? -9.116 2.545 2.058 1.00 96.44 102 PHE A C 1
ATOM 782 O O . PHE A 1 102 ? -8.990 3.622 2.637 1.00 96.44 102 PHE A O 1
ATOM 789 N N . LEU A 1 103 ? -9.441 2.468 0.763 1.00 95.69 103 LEU A N 1
ATOM 790 C CA . LEU A 1 103 ? -9.638 3.645 -0.082 1.00 95.69 103 LEU A CA 1
ATOM 791 C C . LEU A 1 103 ? -10.736 4.556 0.476 1.00 95.69 103 LEU A C 1
ATOM 793 O O . LEU A 1 103 ? -10.557 5.771 0.535 1.00 95.69 103 LEU A O 1
ATOM 797 N N . ARG A 1 104 ? -11.855 3.980 0.929 1.00 95.56 104 ARG A N 1
ATOM 798 C CA . ARG A 1 104 ? -12.940 4.749 1.546 1.00 95.56 104 ARG A CA 1
ATOM 799 C C . ARG A 1 104 ? -12.465 5.502 2.790 1.00 95.56 104 ARG A C 1
ATOM 801 O O . ARG A 1 104 ? -12.754 6.688 2.898 1.00 95.56 104 ARG A O 1
ATOM 808 N N . ALA A 1 105 ? -11.711 4.846 3.672 1.00 95.12 105 ALA A N 1
ATOM 809 C CA . ALA A 1 105 ? -11.153 5.475 4.868 1.00 95.12 105 ALA A CA 1
ATOM 810 C C . ALA A 1 105 ? -10.152 6.593 4.520 1.00 95.12 105 ALA A C 1
ATOM 812 O O . ALA A 1 105 ? -10.192 7.666 5.118 1.00 95.12 105 ALA A O 1
ATOM 813 N N . VAL A 1 106 ? -9.293 6.392 3.512 1.00 95.50 106 VAL A N 1
ATOM 814 C CA . VAL A 1 106 ? -8.387 7.443 3.007 1.00 95.50 106 VAL A CA 1
ATOM 815 C C . VAL A 1 106 ? -9.162 8.654 2.500 1.00 95.50 106 VAL A C 1
ATOM 817 O O . VAL A 1 106 ? -8.780 9.785 2.794 1.00 95.50 106 VAL A O 1
ATOM 820 N N . MET A 1 107 ? -10.250 8.434 1.761 1.00 95.44 107 MET A N 1
ATOM 821 C CA . MET A 1 107 ? -11.092 9.517 1.252 1.00 95.44 107 MET A CA 1
ATOM 822 C C . MET A 1 107 ? -11.850 10.241 2.369 1.00 95.44 107 MET A C 1
ATOM 824 O O . MET A 1 107 ? -11.967 11.464 2.324 1.00 95.44 107 MET A O 1
ATOM 828 N N . GLU A 1 108 ? -12.326 9.510 3.377 1.00 94.88 108 GLU A N 1
ATOM 829 C CA . GLU A 1 108 ? -12.991 10.073 4.557 1.00 94.88 108 GLU A CA 1
ATOM 830 C C . GLU A 1 108 ? -12.064 11.019 5.334 1.00 94.88 108 GLU A C 1
ATOM 832 O O . GLU A 1 108 ? -12.461 12.132 5.673 1.00 94.88 108 GLU A O 1
ATOM 837 N N . PHE A 1 109 ? -10.803 10.626 5.532 1.00 96.00 109 PHE A N 1
ATOM 838 C CA . PHE A 1 109 ? -9.805 11.424 6.250 1.00 96.00 109 PHE A CA 1
ATOM 839 C C . PHE A 1 109 ? -8.880 12.237 5.328 1.00 96.00 109 PHE A C 1
ATOM 841 O O . PHE A 1 109 ? -7.815 12.680 5.751 1.00 96.00 109 PHE A O 1
ATOM 848 N N . TRP A 1 110 ? -9.259 12.488 4.069 1.00 95.19 110 TRP A N 1
ATOM 849 C CA . TRP A 1 110 ? -8.374 13.148 3.093 1.00 95.19 110 TRP A CA 1
ATOM 850 C C . TRP A 1 110 ? -7.966 14.579 3.480 1.00 95.19 110 TRP A C 1
ATOM 852 O O . TRP A 1 110 ? -6.897 15.070 3.097 1.00 95.19 110 TRP A O 1
ATOM 862 N N . CYS A 1 111 ? -8.822 15.274 4.234 1.00 93.88 111 CYS A N 1
ATOM 863 C CA . CYS A 1 111 ? -8.539 16.615 4.740 1.00 93.88 111 CYS A CA 1
ATOM 864 C C . CYS A 1 111 ? -7.397 16.625 5.767 1.00 93.88 111 CYS A C 1
ATOM 866 O O . CYS A 1 111 ? -6.707 17.642 5.881 1.00 93.88 111 CYS A O 1
ATOM 868 N N . GLU A 1 112 ? -7.139 15.494 6.429 1.00 95.25 112 GLU A N 1
ATOM 869 C CA . GLU A 1 112 ? -6.068 15.337 7.406 1.00 95.25 112 GLU A CA 1
ATOM 870 C C . GLU A 1 112 ? -4.701 15.363 6.711 1.00 95.25 112 GLU A C 1
ATOM 872 O O . GLU A 1 112 ? -4.395 14.579 5.806 1.00 95.25 112 GLU A O 1
ATOM 877 N N . GLY A 1 113 ? -3.857 16.317 7.116 1.00 94.56 113 GLY A N 1
ATOM 878 C CA . GLY A 1 113 ? -2.573 16.586 6.463 1.00 94.56 113 GLY A CA 1
ATOM 879 C C . GLY A 1 113 ? -1.660 15.361 6.389 1.00 94.56 113 GLY A C 1
ATOM 880 O O . GLY A 1 113 ? -1.071 15.103 5.336 1.00 94.56 113 GLY A O 1
ATOM 881 N N . GLU A 1 114 ? -1.592 14.595 7.478 1.00 96.75 114 GLU A N 1
ATOM 882 C CA . GLU A 1 114 ? -0.718 13.427 7.589 1.00 96.75 114 GLU A CA 1
ATOM 883 C C . GLU A 1 114 ? -1.217 12.250 6.741 1.00 96.75 114 GLU A C 1
ATOM 885 O O . GLU A 1 114 ? -0.418 11.660 6.017 1.00 96.75 114 GLU A O 1
ATOM 890 N N . VAL A 1 115 ? -2.527 11.969 6.715 1.00 95.81 115 VAL A N 1
ATOM 891 C CA . VAL A 1 115 ? -3.120 10.914 5.864 1.00 95.81 115 VAL A CA 1
ATOM 892 C C . VAL A 1 115 ? -2.782 11.148 4.393 1.00 95.81 115 VAL A C 1
ATOM 894 O O . VAL A 1 115 ? -2.338 10.241 3.682 1.00 95.81 115 VAL A O 1
ATOM 897 N N . ARG A 1 116 ? -2.920 12.393 3.931 1.00 96.00 116 ARG A N 1
ATOM 898 C CA . ARG A 1 116 ? -2.577 12.781 2.558 1.00 96.00 116 ARG A CA 1
ATOM 899 C C . ARG A 1 116 ? -1.071 12.726 2.289 1.00 96.00 116 ARG A C 1
ATOM 901 O O . ARG A 1 116 ? -0.656 12.341 1.195 1.00 96.00 116 ARG A O 1
ATOM 908 N N . ALA A 1 117 ? -0.235 13.105 3.255 1.00 96.75 117 ALA A N 1
ATOM 909 C CA . ALA A 1 117 ? 1.217 12.989 3.124 1.00 96.75 117 ALA A CA 1
ATOM 910 C C . ALA A 1 117 ? 1.671 11.522 3.046 1.00 96.75 117 ALA A C 1
ATOM 912 O O . ALA A 1 117 ? 2.527 11.188 2.226 1.00 96.75 117 ALA A O 1
ATOM 913 N N . LEU A 1 118 ? 1.072 10.643 3.848 1.00 97.44 118 LEU A N 1
ATOM 914 C CA . LEU A 1 118 ? 1.326 9.207 3.818 1.00 97.44 118 LEU A CA 1
ATOM 915 C C . LEU A 1 118 ? 0.816 8.562 2.526 1.00 97.44 118 LEU A C 1
ATOM 917 O O . LEU A 1 118 ? 1.534 7.749 1.953 1.00 97.44 118 LEU A O 1
ATOM 921 N N . ALA A 1 119 ? -0.346 8.971 2.010 1.00 94.38 119 ALA A N 1
ATOM 922 C CA . ALA A 1 119 ? -0.853 8.488 0.724 1.00 94.38 119 ALA A CA 1
ATOM 923 C C . ALA A 1 119 ? 0.132 8.777 -0.422 1.00 94.38 119 ALA A C 1
ATOM 925 O O . ALA A 1 119 ? 0.427 7.887 -1.216 1.00 94.38 119 ALA A O 1
ATOM 926 N N . ARG A 1 120 ? 0.722 9.983 -0.462 1.00 93.88 120 ARG A N 1
ATOM 927 C CA . ARG A 1 120 ? 1.776 10.320 -1.438 1.00 93.88 120 ARG A CA 1
ATOM 928 C C . ARG A 1 120 ? 3.029 9.462 -1.270 1.00 93.88 120 ARG A C 1
ATOM 930 O O . ARG A 1 120 ? 3.545 8.938 -2.245 1.00 93.88 120 ARG A O 1
ATOM 937 N N . ARG A 1 121 ? 3.492 9.257 -0.034 1.00 95.62 121 ARG A N 1
ATOM 938 C CA . ARG A 1 121 ? 4.660 8.400 0.242 1.00 95.62 121 ARG A CA 1
ATOM 939 C C . ARG A 1 121 ? 4.420 6.934 -0.120 1.00 95.62 121 ARG A C 1
ATOM 941 O O . ARG A 1 121 ? 5.367 6.237 -0.472 1.00 95.62 121 ARG A O 1
ATOM 948 N N . LEU A 1 122 ? 3.184 6.457 0.006 1.00 94.94 122 LEU A N 1
ATOM 949 C CA . LEU A 1 122 ? 2.792 5.116 -0.418 1.00 94.94 122 LEU A CA 1
ATOM 950 C C . LEU A 1 122 ? 2.801 4.998 -1.949 1.00 94.94 122 LEU A C 1
ATOM 952 O O . LEU A 1 122 ? 3.339 4.035 -2.490 1.00 94.94 122 LE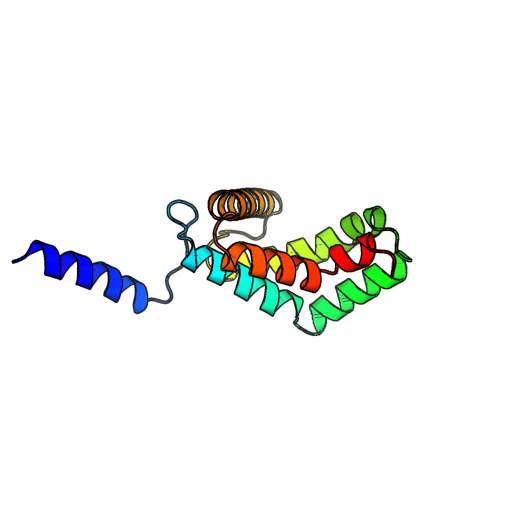U A O 1
ATOM 956 N N . ASP A 1 123 ? 2.284 6.007 -2.645 1.00 91.62 123 ASP A N 1
ATOM 957 C CA . ASP A 1 123 ? 2.344 6.095 -4.105 1.00 91.62 123 ASP A CA 1
ATOM 958 C C . ASP A 1 123 ? 3.801 6.138 -4.625 1.00 91.62 123 ASP A C 1
ATOM 960 O O . ASP A 1 123 ? 4.157 5.397 -5.541 1.00 91.62 123 ASP A O 1
ATOM 964 N N . GLU A 1 124 ? 4.685 6.894 -3.964 1.00 91.75 124 GLU A N 1
ATOM 965 C CA . GLU A 1 124 ? 6.132 6.895 -4.237 1.00 91.75 124 GLU A CA 1
ATOM 966 C C . GLU A 1 124 ? 6.775 5.522 -3.986 1.00 91.75 124 GLU A C 1
ATOM 968 O O . GLU A 1 124 ? 7.591 5.057 -4.781 1.00 91.75 124 GLU A O 1
ATOM 973 N N . ALA A 1 125 ? 6.424 4.858 -2.879 1.00 92.44 125 ALA A N 1
ATOM 974 C CA . ALA A 1 125 ? 6.977 3.550 -2.524 1.00 92.44 125 ALA A CA 1
ATOM 975 C C . ALA A 1 125 ? 6.558 2.448 -3.509 1.00 92.44 125 ALA A C 1
ATOM 977 O O . ALA A 1 125 ? 7.321 1.509 -3.732 1.00 92.44 125 ALA A O 1
ATOM 978 N N . THR A 1 126 ? 5.375 2.581 -4.112 1.00 91.62 126 THR A N 1
ATOM 979 C CA . THR A 1 126 ? 4.881 1.679 -5.161 1.00 91.62 126 THR A CA 1
ATOM 980 C C . THR A 1 126 ? 5.321 2.100 -6.563 1.00 91.62 126 THR A C 1
ATOM 982 O O . THR A 1 126 ? 5.048 1.381 -7.517 1.00 91.62 126 THR A O 1
ATOM 985 N N . GLY A 1 127 ? 6.017 3.233 -6.717 1.00 81.12 127 GLY A N 1
ATOM 986 C CA . GLY A 1 127 ? 6.519 3.736 -8.001 1.00 81.12 127 GLY A CA 1
ATOM 987 C C . GLY A 1 127 ? 5.443 4.297 -8.937 1.00 81.12 127 GLY A C 1
ATOM 988 O O . GLY A 1 127 ? 5.749 4.633 -10.077 1.00 81.12 127 GLY A O 1
ATOM 989 N N . SER A 1 128 ? 4.195 4.425 -8.483 1.00 72.94 128 SER A N 1
ATOM 990 C CA . SER A 1 128 ? 3.041 4.777 -9.324 1.00 72.94 128 SER A CA 1
ATOM 991 C C . SER A 1 128 ? 3.097 6.216 -9.868 1.00 72.94 128 SER A C 1
ATOM 993 O O . SER A 1 128 ? 2.723 6.454 -11.020 1.00 72.94 128 SER A O 1
ATOM 995 N N . SER A 1 129 ? 3.632 7.171 -9.101 1.00 67.81 129 SER A N 1
ATOM 996 C CA . SER A 1 129 ? 3.879 8.563 -9.536 1.00 67.81 129 SER A CA 1
ATOM 997 C C . SER A 1 129 ? 5.049 8.699 -10.500 1.00 67.81 129 SER A C 1
ATOM 999 O O . SER A 1 129 ? 4.966 9.455 -11.465 1.00 67.81 129 SER A O 1
ATOM 1001 N N . GLN A 1 130 ? 6.133 7.956 -10.272 1.00 59.72 130 GLN A N 1
ATOM 1002 C CA . GLN A 1 130 ? 7.366 8.083 -11.056 1.00 59.72 130 GLN A CA 1
ATOM 1003 C C . GLN A 1 130 ? 7.165 7.685 -12.521 1.00 59.72 130 GLN A C 1
ATOM 1005 O O . GLN A 1 130 ? 7.806 8.246 -13.403 1.00 59.72 130 GLN A O 1
ATOM 1010 N N . VAL A 1 131 ? 6.235 6.767 -12.801 1.00 58.38 131 VAL A N 1
ATOM 1011 C CA . VAL A 1 131 ? 5.886 6.408 -14.183 1.00 58.38 131 VAL A CA 1
ATOM 1012 C C . VAL A 1 131 ? 4.955 7.438 -14.835 1.00 58.38 131 VAL A C 1
ATOM 1014 O O . VAL A 1 131 ? 5.009 7.631 -16.044 1.00 58.38 131 VAL A O 1
ATOM 1017 N N . ARG A 1 132 ? 4.129 8.152 -14.059 1.00 55.88 132 ARG A N 1
ATOM 1018 C CA . ARG A 1 132 ? 3.227 9.195 -14.586 1.00 55.88 132 ARG A CA 1
ATOM 1019 C C . ARG A 1 132 ? 3.945 10.498 -14.935 1.00 55.88 132 ARG A C 1
ATOM 1021 O O . ARG A 1 132 ? 3.485 11.208 -15.821 1.00 55.88 132 ARG A O 1
ATOM 1028 N N . GLU A 1 133 ? 5.042 10.815 -14.251 1.00 54.69 133 GLU A N 1
ATOM 1029 C CA . GLU A 1 133 ? 5.782 12.065 -14.471 1.00 54.69 133 GLU A CA 1
ATOM 1030 C C . GLU A 1 133 ? 6.847 11.999 -15.577 1.00 54.69 133 GLU A C 1
ATOM 1032 O O . GLU A 1 133 ? 7.425 13.034 -15.897 1.00 54.69 133 GLU A O 1
ATOM 1037 N N . GLY A 1 134 ? 7.093 10.831 -16.186 1.00 48.44 134 GLY A N 1
ATOM 1038 C CA . GLY A 1 134 ? 7.963 10.707 -17.363 1.00 48.44 134 GLY A CA 1
ATOM 1039 C C . GLY A 1 134 ? 9.363 11.314 -17.191 1.00 48.44 134 GLY A C 1
ATOM 1040 O O . GLY A 1 134 ? 9.845 11.977 -18.109 1.00 48.44 134 GLY A O 1
ATOM 1041 N N . ARG A 1 135 ? 9.990 11.132 -16.021 1.00 43.56 135 ARG A N 1
ATOM 1042 C CA . ARG A 1 135 ? 11.369 11.564 -15.743 1.00 43.56 135 ARG A CA 1
ATOM 1043 C C . ARG A 1 135 ? 12.307 10.383 -15.566 1.00 43.56 135 ARG A C 1
ATOM 1045 O O . ARG A 1 135 ? 11.940 9.460 -14.808 1.00 43.56 135 ARG A O 1
#

Foldseek 3Di:
DPPVVVVVVVVVVVVPDLDQDELVDQDPVNLLVLLVQLLVLLPPPVLVVLLVVLLVVCVLQLVSSCVSLVVSSLVSSLVSCVSSNVAPDSDPVSSVVSVVSSVVVLVVCVVPPSSVVSVVSSCVSSCNVVSVVRD

Secondary structure (DSSP, 8-state):
--HHHHHHHHHHHHSSS-PPP-GGG--HHHHHHHHHHHHHHHTSHHHHHHHHHHHHHTTT-HHHHHHHHHHHHHHHHHHHHHHTTS-SS--HHHHHHHHHHHHHHHHHTTTSHHHHHHHHHHHHHTTHHHHHTT-

Organism: NCBI:txid327968